Protein AF-A0A645JJP1-F1 (afdb_monomer)

Nearest PDB structures (foldseek):
  7rc2-assembly1_A  TM=7.788E-01  e=1.465E+00  Microvirgula aerodenitrificans DSM 15089
  6on4-assembly1_B  TM=3.581E-01  e=1.054E+00  Escherichia coli K-12
  5y6i-assembly1_A  TM=6.280E-01  e=6.663E+00  Pseudomonas aeruginosa
  3f8m-assembly1_B  TM=5.625E-01  e=4.488E+00  Mycolicibacterium smegmatis MC2 155

Secondary structure (DSSP, 8-state):
-HHHHHHHHHHHHHH--BGGGS-HHHHHHHHHHHHTTSEEE-TTT-BEEE-S-EEEHHHIIIIIHHHHHHHHHHHHHHHHHHHHHHHHHTTTSHHHHTT--HHHHHHHHHHHHHHHHHHHHHHTTSSPPPP--TTS------EEE---

Radius of gyration: 20.94 Å; Cα contacts (8 Å, |Δi|>4): 122; chains: 1; bounding box: 44×36×58 Å

Organism: NCBI:txid1076179

Solvent-accessible surface area (backbone atoms only — not comparable to full-atom values): 8658 Å² total; per-residue (Å²): 104,73,67,56,48,32,51,51,53,50,40,26,72,76,65,64,45,36,61,84,75,46,54,76,74,54,42,55,48,48,53,52,35,38,75,73,58,44,31,47,69,42,88,88,78,36,38,50,42,76,68,42,59,77,41,43,51,67,47,52,73,40,64,52,40,52,54,47,51,56,54,49,63,72,45,42,66,62,55,49,52,50,61,74,42,33,71,76,76,42,52,84,38,67,54,55,69,69,66,52,57,65,69,60,54,48,51,55,48,48,53,50,52,53,52,53,48,52,55,49,35,32,74,74,66,78,40,81,79,48,64,89,53,91,95,57,85,75,59,78,68,68,46,76,28,80,83,129

Mean predicted aligned error: 6.4 Å

Structure (mmCIF, N/CA/C/O backbone):
data_AF-A0A645JJP1-F1
#
_entry.id   AF-A0A645JJP1-F1
#
loop_
_atom_site.group_PDB
_atom_site.id
_atom_site.type_symbol
_atom_site.label_atom_id
_atom_site.label_alt_id
_atom_site.label_comp_id
_atom_site.label_asym_id
_atom_site.label_entity_id
_atom_site.label_seq_id
_atom_site.pdbx_PDB_ins_code
_atom_site.Cartn_x
_atom_site.Cartn_y
_atom_site.Cartn_z
_atom_site.occupancy
_atom_site.B_iso_or_equiv
_atom_site.auth_seq_id
_atom_site.auth_comp_id
_atom_site.auth_asym_id
_atom_site.auth_atom_id
_atom_site.pdbx_PDB_model_num
ATOM 1 N N . MET A 1 1 ? 18.896 0.692 -1.649 1.00 77.62 1 MET A N 1
ATOM 2 C CA . MET A 1 1 ? 17.998 -0.390 -2.108 1.00 77.62 1 MET A CA 1
ATOM 3 C C . MET A 1 1 ? 16.619 0.146 -2.477 1.00 77.62 1 MET A C 1
ATOM 5 O O . MET A 1 1 ? 16.366 0.223 -3.664 1.00 77.62 1 MET A O 1
ATOM 9 N N . ALA A 1 2 ? 15.761 0.587 -1.541 1.00 82.62 2 ALA A N 1
ATOM 10 C CA . ALA A 1 2 ? 14.421 1.105 -1.891 1.00 82.62 2 ALA A CA 1
ATOM 11 C C . ALA A 1 2 ? 14.457 2.306 -2.864 1.00 82.62 2 ALA A C 1
ATOM 13 O O . ALA A 1 2 ? 13.769 2.300 -3.879 1.00 82.62 2 ALA A O 1
ATOM 14 N N . TYR A 1 3 ? 15.337 3.280 -2.607 1.00 87.81 3 TYR A N 1
ATOM 15 C CA . TYR A 1 3 ? 15.574 4.413 -3.512 1.00 87.81 3 TYR A CA 1
ATOM 16 C C . TYR A 1 3 ? 16.026 3.969 -4.916 1.00 87.81 3 TYR A C 1
ATOM 18 O O . TYR A 1 3 ? 15.533 4.471 -5.922 1.00 87.81 3 TYR A O 1
ATOM 26 N N . ASP A 1 4 ? 16.929 2.988 -4.994 1.00 91.38 4 ASP A N 1
ATOM 27 C CA . ASP A 1 4 ? 17.458 2.487 -6.267 1.00 91.38 4 ASP A CA 1
ATOM 28 C C . ASP A 1 4 ? 16.385 1.735 -7.071 1.00 91.38 4 ASP A C 1
ATOM 30 O O . ASP A 1 4 ? 16.313 1.891 -8.289 1.00 91.38 4 ASP A O 1
ATOM 34 N N . CYS A 1 5 ? 15.505 0.987 -6.392 1.00 92.31 5 CYS A N 1
ATOM 35 C CA . CYS A 1 5 ? 14.323 0.376 -7.000 1.00 92.31 5 CYS A CA 1
ATOM 36 C C . CYS A 1 5 ? 13.376 1.433 -7.582 1.00 92.31 5 CYS A C 1
ATOM 38 O O . CYS A 1 5 ? 12.959 1.316 -8.734 1.00 92.31 5 CYS A O 1
ATOM 40 N N . GLY A 1 6 ? 13.075 2.487 -6.814 1.00 90.88 6 GLY A N 1
ATOM 41 C CA . GLY A 1 6 ? 12.242 3.595 -7.284 1.00 90.88 6 GLY A CA 1
ATOM 42 C C . GLY A 1 6 ? 12.848 4.285 -8.507 1.00 90.88 6 GLY A C 1
ATOM 43 O O . GLY A 1 6 ? 12.172 4.484 -9.512 1.00 90.88 6 GLY A O 1
ATOM 44 N N . LYS A 1 7 ? 14.160 4.544 -8.485 1.00 91.19 7 LYS A N 1
ATOM 45 C CA . LYS A 1 7 ? 14.887 5.123 -9.621 1.00 91.19 7 LYS A CA 1
ATOM 46 C C . LYS A 1 7 ? 14.839 4.235 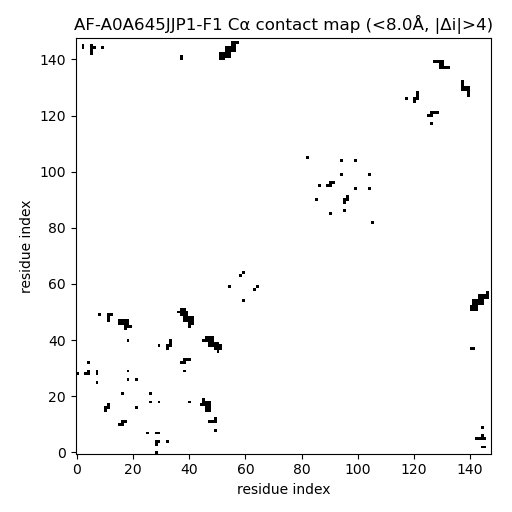-10.869 1.00 91.19 7 LYS A C 1
ATOM 48 O O . LYS A 1 7 ? 14.677 4.761 -11.971 1.00 91.19 7 LYS A O 1
ATOM 53 N N . LEU A 1 8 ? 14.978 2.916 -10.717 1.00 93.31 8 LEU A N 1
ATOM 54 C CA . LEU A 1 8 ? 14.861 1.965 -11.827 1.00 93.31 8 LEU A CA 1
ATOM 55 C C . LEU A 1 8 ? 13.454 2.010 -12.444 1.00 93.31 8 LEU A C 1
ATOM 57 O O . LEU A 1 8 ? 13.329 2.102 -13.666 1.00 93.31 8 LEU A O 1
ATOM 61 N N . ILE A 1 9 ? 12.409 2.006 -11.612 1.00 93.00 9 ILE A N 1
ATOM 62 C CA . ILE A 1 9 ? 11.009 2.106 -12.052 1.00 93.00 9 ILE A CA 1
ATOM 63 C C . ILE A 1 9 ? 10.767 3.427 -12.793 1.00 93.00 9 ILE A C 1
ATOM 65 O O . ILE A 1 9 ? 10.286 3.408 -13.926 1.00 93.00 9 ILE A O 1
ATOM 69 N N . CYS A 1 10 ? 11.200 4.559 -12.232 1.00 91.19 10 CYS A N 1
ATOM 70 C CA . CYS A 1 10 ? 11.079 5.863 -12.887 1.00 91.19 10 CYS A CA 1
ATOM 71 C C . CYS A 1 10 ? 11.817 5.909 -14.231 1.00 91.19 10 CYS A C 1
ATOM 73 O O . CYS A 1 10 ? 11.287 6.424 -15.212 1.00 91.19 10 CYS A O 1
ATOM 75 N N . ASN A 1 11 ? 13.034 5.361 -14.315 1.00 90.38 11 ASN A N 1
ATOM 76 C CA . ASN A 1 11 ? 13.762 5.296 -15.583 1.00 90.38 11 ASN A CA 1
ATOM 77 C C . ASN A 1 11 ? 13.065 4.374 -16.600 1.00 90.38 11 ASN A C 1
ATOM 79 O O . ASN A 1 11 ? 13.073 4.685 -17.789 1.00 90.38 11 ASN A O 1
ATOM 83 N N . SER A 1 12 ? 12.449 3.279 -16.151 1.00 90.38 12 SER A N 1
ATOM 84 C CA . SER A 1 12 ? 11.682 2.364 -17.011 1.00 90.38 12 SER A CA 1
ATOM 85 C C . SER A 1 12 ? 10.481 3.067 -17.637 1.00 90.38 12 SER A C 1
ATOM 87 O O . SER A 1 12 ? 10.292 2.970 -18.844 1.00 90.38 12 SER A O 1
ATOM 89 N N . ILE A 1 13 ? 9.752 3.866 -16.854 1.00 89.19 13 ILE A N 1
ATOM 90 C CA . ILE A 1 13 ? 8.598 4.644 -17.329 1.00 89.19 13 ILE A CA 1
ATOM 91 C C . ILE A 1 13 ? 9.036 5.812 -18.226 1.00 89.19 13 ILE A C 1
ATOM 93 O O . ILE A 1 13 ? 8.519 5.987 -19.325 1.00 89.19 13 ILE A O 1
ATOM 97 N N . ASN A 1 14 ? 10.003 6.618 -17.775 1.00 89.19 14 ASN A N 1
ATOM 98 C CA . ASN A 1 14 ? 10.318 7.900 -18.416 1.00 89.19 14 ASN A CA 1
ATOM 99 C C . ASN A 1 14 ? 11.293 7.781 -19.593 1.00 89.19 14 ASN A C 1
ATOM 101 O O . ASN A 1 14 ? 11.301 8.635 -20.478 1.00 89.19 14 ASN A O 1
ATOM 105 N N . LYS A 1 15 ? 12.161 6.764 -19.592 1.00 88.69 15 LYS A N 1
ATOM 106 C CA . LYS A 1 15 ? 13.225 6.596 -20.597 1.00 88.69 15 LYS A CA 1
ATOM 107 C C . LYS A 1 15 ? 13.070 5.329 -21.433 1.00 88.69 15 LYS A C 1
ATOM 109 O O . LYS A 1 15 ? 13.857 5.151 -22.356 1.00 88.69 15 LYS A O 1
ATOM 114 N N . ASN A 1 16 ? 12.080 4.478 -21.140 1.00 86.19 16 ASN A N 1
ATOM 115 C CA . ASN A 1 16 ? 11.856 3.197 -21.820 1.00 86.19 16 ASN A CA 1
ATOM 116 C C . ASN A 1 16 ? 13.125 2.326 -21.883 1.00 86.19 16 ASN A C 1
ATOM 118 O O . ASN A 1 16 ? 13.444 1.758 -22.928 1.00 86.19 16 ASN A O 1
ATOM 122 N N . ILE A 1 17 ? 13.875 2.262 -20.775 1.00 91.44 17 ILE A N 1
ATOM 123 C CA . ILE A 1 17 ? 15.102 1.457 -20.707 1.00 91.44 17 ILE A CA 1
ATOM 124 C C . ILE A 1 17 ? 14.791 -0.030 -20.894 1.00 91.44 17 ILE A C 1
ATOM 126 O O . ILE A 1 17 ? 13.763 -0.535 -20.432 1.00 91.44 17 ILE A O 1
ATOM 130 N N . LYS A 1 18 ? 15.705 -0.747 -21.546 1.00 92.31 18 LYS A N 1
ATOM 131 C CA . LYS A 1 18 ? 15.601 -2.200 -21.716 1.00 92.31 18 LYS A CA 1
ATOM 132 C C . LYS A 1 18 ? 16.416 -2.932 -20.666 1.00 92.31 18 LYS A C 1
ATOM 134 O O . LYS A 1 18 ? 17.501 -2.493 -20.290 1.00 92.31 18 LYS A O 1
ATOM 139 N N . TYR A 1 19 ? 15.969 -4.118 -20.266 1.00 93.25 19 TYR A N 1
ATOM 140 C CA . TYR A 1 19 ? 16.704 -4.943 -19.303 1.00 93.25 19 TYR A CA 1
ATOM 141 C C . TYR A 1 19 ? 18.126 -5.285 -19.793 1.00 93.25 19 TYR A C 1
ATOM 143 O O . TYR A 1 19 ? 19.074 -5.344 -19.010 1.00 93.25 19 TYR A O 1
ATOM 151 N N . SER A 1 20 ? 18.319 -5.438 -21.108 1.00 91.56 20 SER A N 1
ATOM 152 C CA . SER A 1 20 ? 19.640 -5.674 -21.707 1.00 91.56 20 SER A CA 1
ATOM 153 C C . SER A 1 20 ? 20.621 -4.510 -21.524 1.00 91.56 20 SER A C 1
ATOM 155 O O . SER A 1 20 ? 21.831 -4.734 -21.539 1.00 91.56 20 SER A O 1
ATOM 157 N N . GLU A 1 21 ? 20.118 -3.287 -21.351 1.00 92.25 21 GLU A N 1
ATOM 158 C CA . GLU A 1 21 ? 20.909 -2.055 -21.208 1.00 92.25 21 GLU A CA 1
ATOM 159 C C . GLU A 1 21 ? 21.336 -1.800 -19.755 1.00 92.25 21 GLU A C 1
ATOM 161 O O . GLU A 1 21 ? 22.220 -0.982 -19.509 1.00 92.25 21 GLU A O 1
ATOM 166 N N . LEU A 1 22 ? 20.745 -2.526 -18.801 1.00 94.00 22 LEU A N 1
ATOM 167 C CA . LEU A 1 22 ? 21.029 -2.390 -17.377 1.00 94.00 22 LEU A CA 1
ATOM 168 C C . LEU A 1 22 ? 22.436 -2.874 -17.016 1.00 94.00 22 LEU A C 1
ATOM 170 O O . LEU A 1 22 ? 22.891 -3.934 -17.473 1.00 94.00 22 LEU A O 1
ATOM 174 N N . LEU A 1 23 ? 23.079 -2.146 -16.102 1.00 94.50 23 LEU A N 1
ATOM 175 C CA . LEU A 1 23 ? 24.300 -2.585 -15.429 1.00 94.50 23 LEU A CA 1
ATOM 176 C C . LEU A 1 23 ? 24.023 -3.818 -14.547 1.00 94.50 23 LEU A C 1
ATOM 178 O O . LEU A 1 23 ? 22.893 -4.012 -14.100 1.00 94.50 23 LEU A O 1
ATOM 182 N N . PRO A 1 24 ? 25.038 -4.636 -14.199 1.00 93.75 24 PRO A N 1
ATOM 183 C CA . PRO A 1 24 ? 24.829 -5.841 -13.386 1.00 93.75 24 PRO A CA 1
ATOM 184 C C . PRO A 1 24 ? 24.098 -5.593 -12.057 1.00 93.75 24 PRO A C 1
ATOM 186 O O . PRO A 1 24 ? 23.270 -6.396 -11.644 1.00 93.75 24 PRO A O 1
ATOM 189 N N . GLN A 1 25 ? 24.365 -4.461 -11.399 1.00 91.50 25 GLN A N 1
ATOM 190 C CA . GLN A 1 25 ? 23.680 -4.085 -10.157 1.00 91.50 25 GLN A CA 1
ATOM 191 C C . GLN A 1 25 ? 22.207 -3.724 -10.390 1.00 91.50 25 GLN A C 1
ATOM 193 O O . GLN A 1 25 ? 21.355 -4.090 -9.588 1.00 91.50 25 GLN A O 1
ATOM 198 N N . GLU A 1 26 ? 21.900 -3.044 -11.495 1.00 94.38 26 GLU A N 1
ATOM 199 C CA . GLU A 1 26 ? 20.530 -2.690 -11.875 1.00 94.38 26 GLU A CA 1
ATOM 200 C C . GLU A 1 26 ? 19.732 -3.922 -12.310 1.00 94.38 26 GLU A C 1
ATOM 202 O O . GLU A 1 26 ? 18.545 -4.004 -12.013 1.00 94.38 26 GLU A O 1
ATOM 207 N N . ARG A 1 27 ? 20.380 -4.913 -12.938 1.00 95.25 27 ARG A N 1
ATOM 208 C CA . ARG A 1 27 ? 19.751 -6.207 -13.247 1.00 95.25 27 ARG A CA 1
ATOM 209 C C . ARG A 1 27 ? 19.351 -6.956 -11.987 1.00 95.25 27 ARG A C 1
ATOM 211 O O . ARG A 1 27 ? 18.215 -7.389 -11.909 1.00 95.25 27 ARG A O 1
ATOM 218 N N . ASN A 1 28 ? 20.214 -7.003 -10.971 1.00 95.38 28 ASN A N 1
ATOM 219 C CA . ASN A 1 28 ? 19.852 -7.606 -9.684 1.00 95.38 28 ASN A CA 1
ATOM 220 C C . ASN A 1 28 ? 18.638 -6.908 -9.044 1.00 95.38 28 ASN A C 1
ATOM 222 O O . ASN A 1 28 ? 17.791 -7.568 -8.451 1.00 95.38 28 ASN A O 1
ATOM 226 N N . LEU A 1 29 ? 18.541 -5.576 -9.162 1.00 95.50 29 LEU A N 1
ATOM 227 C CA . LEU A 1 29 ? 17.369 -4.828 -8.692 1.00 95.50 29 LEU A CA 1
ATOM 228 C C . LEU A 1 29 ? 16.121 -5.135 -9.527 1.00 95.50 29 LEU A C 1
ATOM 230 O O . LEU A 1 29 ? 15.041 -5.276 -8.964 1.00 95.50 29 LEU A O 1
ATOM 234 N N . ALA A 1 30 ? 16.260 -5.246 -10.849 1.00 95.69 30 ALA A N 1
ATOM 235 C CA . ALA A 1 30 ? 15.167 -5.610 -11.742 1.00 95.69 30 ALA A CA 1
ATOM 236 C C . ALA A 1 30 ? 14.665 -7.037 -11.468 1.00 95.69 30 ALA A C 1
ATOM 238 O O . ALA A 1 30 ? 13.463 -7.248 -11.357 1.00 95.69 30 ALA A O 1
ATOM 239 N N . ASP A 1 31 ? 15.568 -7.999 -11.287 1.00 96.00 31 ASP A N 1
ATOM 240 C CA . ASP A 1 31 ? 15.225 -9.383 -10.951 1.00 96.00 31 ASP A CA 1
ATOM 241 C C . ASP A 1 31 ? 14.494 -9.441 -9.606 1.00 96.00 31 ASP A C 1
ATOM 243 O O . ASP A 1 31 ? 13.434 -10.050 -9.507 1.00 96.00 31 ASP A O 1
ATOM 247 N N . PHE A 1 32 ? 14.984 -8.706 -8.604 1.00 95.50 32 PHE A N 1
ATOM 248 C CA . PHE A 1 32 ? 14.304 -8.569 -7.318 1.00 95.50 32 PHE A CA 1
ATOM 249 C C . PHE A 1 32 ? 12.903 -7.946 -7.450 1.00 95.50 32 PHE A C 1
ATOM 251 O O . PHE A 1 32 ? 11.939 -8.446 -6.877 1.00 95.50 32 PHE A O 1
ATOM 258 N N . LEU A 1 33 ? 12.747 -6.873 -8.231 1.00 95.12 33 LEU A N 1
ATOM 259 C CA . LEU A 1 33 ? 11.437 -6.257 -8.478 1.00 95.12 33 LEU A CA 1
ATOM 260 C C . LEU A 1 33 ? 10.491 -7.177 -9.259 1.00 95.12 33 LEU A C 1
ATOM 262 O O . LEU A 1 33 ? 9.279 -7.121 -9.046 1.00 95.12 33 LEU A O 1
ATOM 266 N N . LYS A 1 34 ? 11.028 -8.023 -10.141 1.00 95.19 34 LYS A N 1
ATOM 267 C CA . LYS A 1 34 ? 10.268 -9.049 -10.857 1.00 95.19 34 LYS A CA 1
ATOM 268 C C . LYS A 1 34 ? 9.806 -10.160 -9.916 1.00 95.19 34 LYS A C 1
ATOM 270 O O . LYS A 1 34 ? 8.654 -10.566 -9.999 1.00 95.19 34 LYS A O 1
ATOM 275 N N . GLU A 1 35 ? 10.657 -10.611 -8.993 1.00 93.00 35 GLU A N 1
ATOM 276 C CA . GLU A 1 35 ? 10.285 -11.579 -7.947 1.00 93.00 35 GLU A CA 1
ATOM 277 C C . GLU A 1 35 ? 9.165 -11.056 -7.039 1.00 93.00 35 GLU A C 1
ATOM 279 O O . GLU A 1 35 ? 8.305 -11.823 -6.612 1.00 93.00 35 GLU A O 1
ATOM 284 N N . LEU A 1 36 ? 9.148 -9.747 -6.772 1.00 90.31 36 LEU A N 1
ATOM 285 C CA . LEU A 1 36 ? 8.065 -9.086 -6.042 1.00 90.31 36 LEU A CA 1
ATOM 286 C C . LEU A 1 36 ? 6.815 -8.821 -6.899 1.00 90.31 36 LEU A C 1
ATOM 288 O O . LEU A 1 36 ? 5.819 -8.331 -6.368 1.00 90.31 36 LEU A O 1
ATOM 292 N N . GLU A 1 37 ? 6.867 -9.117 -8.202 1.00 90.88 37 GLU A N 1
ATOM 293 C CA . GLU A 1 37 ? 5.804 -8.878 -9.189 1.00 90.88 37 GLU A CA 1
ATOM 294 C C . GLU A 1 37 ? 5.467 -7.380 -9.383 1.00 90.88 37 GLU A C 1
ATOM 296 O O . GLU A 1 37 ? 4.352 -7.013 -9.755 1.00 90.88 37 GLU A O 1
ATOM 301 N N . TYR A 1 38 ? 6.437 -6.488 -9.142 1.00 93.50 38 TYR A N 1
ATOM 302 C CA . TYR A 1 38 ? 6.302 -5.037 -9.365 1.00 93.50 38 TYR A CA 1
ATOM 303 C C . TYR A 1 38 ? 6.550 -4.665 -10.825 1.00 93.50 38 TYR A C 1
ATOM 305 O O . TYR A 1 38 ? 5.986 -3.694 -11.338 1.00 93.50 38 TYR A O 1
ATOM 313 N N . ILE A 1 39 ? 7.404 -5.439 -11.492 1.00 95.38 39 ILE A N 1
ATOM 314 C CA . ILE A 1 39 ? 7.703 -5.306 -12.911 1.00 95.38 39 ILE A CA 1
ATOM 315 C C . ILE A 1 39 ? 7.629 -6.669 -13.594 1.00 95.38 39 ILE A C 1
ATOM 317 O O . ILE A 1 39 ? 7.750 -7.709 -12.951 1.00 95.38 39 ILE A O 1
ATOM 321 N N . ASP A 1 40 ? 7.502 -6.647 -14.911 1.00 95.31 40 ASP A N 1
ATOM 322 C CA . ASP A 1 40 ? 7.736 -7.794 -15.775 1.00 95.31 40 ASP A CA 1
ATOM 323 C C . ASP A 1 40 ? 8.717 -7.412 -16.892 1.00 95.31 40 ASP A C 1
ATOM 325 O O . ASP A 1 40 ? 8.919 -6.231 -17.185 1.00 95.31 40 ASP A O 1
ATOM 329 N N . ILE A 1 41 ? 9.353 -8.406 -17.507 1.00 94.88 41 ILE A N 1
ATOM 330 C CA . ILE A 1 41 ? 10.279 -8.204 -18.624 1.00 94.88 41 ILE A CA 1
ATOM 331 C C . ILE A 1 41 ? 9.658 -8.849 -19.853 1.00 94.88 41 ILE A C 1
ATOM 333 O O . ILE A 1 41 ? 9.496 -10.067 -19.900 1.00 94.88 41 ILE A O 1
ATOM 337 N N . ASN A 1 42 ? 9.344 -8.037 -20.858 1.00 92.44 42 ASN A N 1
ATOM 338 C CA . ASN A 1 42 ? 8.776 -8.530 -22.102 1.00 92.44 42 ASN A CA 1
ATOM 339 C C . ASN A 1 42 ? 9.800 -9.402 -22.842 1.00 92.44 42 ASN A C 1
ATOM 341 O O . ASN A 1 42 ? 10.881 -8.943 -23.209 1.00 92.44 42 ASN A O 1
ATOM 345 N N . GLU A 1 43 ? 9.448 -10.660 -23.099 1.00 88.75 43 GLU A N 1
ATOM 346 C CA . GLU A 1 43 ? 10.338 -11.627 -23.748 1.00 88.75 43 GLU A CA 1
ATOM 347 C C . GLU A 1 43 ? 10.706 -11.245 -25.192 1.00 88.75 43 GLU A C 1
ATOM 349 O O . GLU A 1 43 ? 11.759 -11.644 -25.686 1.00 88.75 43 GLU A O 1
ATOM 354 N N . SER A 1 44 ? 9.859 -10.467 -25.876 1.00 89.00 44 SER A N 1
ATOM 355 C CA . SER A 1 44 ? 10.035 -10.152 -27.301 1.00 89.00 44 SER A CA 1
ATOM 356 C C . SER A 1 44 ? 11.038 -9.027 -27.554 1.00 89.00 44 SER A C 1
ATOM 358 O O . SER A 1 44 ? 11.807 -9.089 -28.512 1.00 89.00 44 SER A O 1
ATOM 360 N N . ASP A 1 45 ? 11.021 -7.978 -26.731 1.00 90.94 45 ASP A N 1
ATOM 361 C CA . ASP A 1 45 ? 11.816 -6.761 -26.951 1.00 90.94 45 ASP A CA 1
ATOM 362 C C . ASP A 1 45 ? 12.668 -6.334 -25.749 1.00 90.94 45 ASP A C 1
ATOM 364 O O . ASP A 1 45 ? 13.391 -5.330 -25.833 1.00 90.94 45 ASP A O 1
ATOM 368 N N . VAL A 1 46 ? 12.616 -7.128 -24.675 1.00 92.19 46 VAL A N 1
ATOM 369 C CA . VAL A 1 46 ? 13.341 -6.955 -23.416 1.00 92.19 46 VAL A CA 1
ATOM 370 C C . VAL A 1 46 ? 13.011 -5.640 -22.691 1.00 92.19 46 VAL A C 1
ATOM 372 O O . VAL A 1 46 ? 13.811 -5.1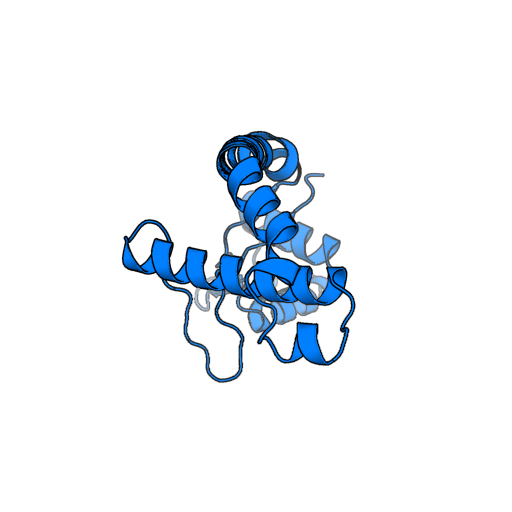42 -21.892 1.00 92.19 46 VAL A O 1
ATOM 375 N N . SER A 1 47 ? 11.843 -5.059 -22.980 1.00 93.12 47 SER A N 1
ATOM 376 C CA . SER A 1 47 ? 11.316 -3.888 -22.276 1.00 93.12 47 SER A CA 1
ATOM 377 C C . SER A 1 47 ? 10.882 -4.239 -20.853 1.00 93.12 47 SER A C 1
ATOM 379 O O . SER A 1 47 ? 10.457 -5.361 -20.570 1.00 93.12 47 SER A O 1
ATOM 381 N N . ILE A 1 48 ? 11.007 -3.266 -19.951 1.00 95.12 48 ILE A N 1
ATOM 382 C CA . ILE A 1 48 ? 10.578 -3.393 -18.559 1.00 95.12 48 ILE A CA 1
ATOM 383 C C . ILE A 1 48 ? 9.167 -2.815 -18.437 1.00 95.12 48 ILE A C 1
ATOM 385 O O . ILE A 1 48 ? 8.961 -1.618 -18.631 1.00 95.12 48 ILE A O 1
ATOM 389 N N . LEU A 1 49 ? 8.199 -3.664 -18.106 1.00 94.44 49 LEU A N 1
ATOM 390 C CA . LEU A 1 49 ? 6.807 -3.288 -17.890 1.00 94.44 49 LEU A CA 1
ATOM 391 C C . LEU A 1 49 ? 6.559 -3.101 -16.393 1.00 94.44 49 LEU A C 1
ATOM 393 O O . LEU A 1 49 ? 6.727 -4.037 -15.619 1.00 94.44 49 LEU A O 1
ATOM 397 N N . VAL A 1 50 ? 6.104 -1.922 -15.980 1.00 94.25 50 VAL A N 1
ATOM 398 C CA . VAL A 1 50 ? 5.679 -1.693 -14.592 1.00 94.25 50 VAL A CA 1
ATOM 399 C C . VAL A 1 50 ? 4.259 -2.231 -14.400 1.00 94.25 50 VAL A C 1
ATOM 401 O O . VAL A 1 50 ? 3.351 -1.881 -15.151 1.00 94.25 50 VAL A O 1
ATOM 404 N N . LYS A 1 51 ? 4.078 -3.116 -13.414 1.00 93.25 51 LYS A N 1
ATOM 405 C CA . LYS A 1 51 ? 2.830 -3.859 -13.159 1.00 93.25 51 LYS A CA 1
ATOM 406 C C . LYS A 1 51 ? 1.969 -3.257 -12.052 1.00 93.25 51 LYS A C 1
ATOM 408 O O . LYS A 1 51 ? 0.824 -3.669 -11.895 1.00 93.25 51 LYS A O 1
ATOM 413 N N . VAL A 1 52 ? 2.513 -2.309 -11.296 1.00 92.19 52 VAL A N 1
ATOM 414 C CA . VAL A 1 52 ? 1.860 -1.704 -10.133 1.00 92.19 52 VAL A CA 1
ATOM 415 C C . VAL A 1 52 ? 1.732 -0.190 -10.303 1.00 92.19 52 VAL A C 1
ATOM 417 O O . VAL A 1 52 ? 2.573 0.419 -10.969 1.00 92.19 52 VAL A O 1
ATOM 420 N N . PRO A 1 53 ? 0.721 0.448 -9.691 1.00 92.12 53 PRO A N 1
ATOM 421 C CA . PRO A 1 53 ? 0.653 1.899 -9.599 1.00 92.12 53 PRO A CA 1
ATOM 422 C C . PRO A 1 53 ? 1.919 2.496 -8.973 1.00 92.12 53 PRO A C 1
ATOM 424 O O . PRO A 1 53 ? 2.447 1.978 -7.982 1.00 92.12 53 PRO A O 1
ATOM 427 N N . VAL A 1 54 ? 2.373 3.606 -9.553 1.00 92.94 54 VAL A N 1
ATOM 428 C CA . VAL A 1 54 ? 3.520 4.385 -9.083 1.00 92.94 54 VA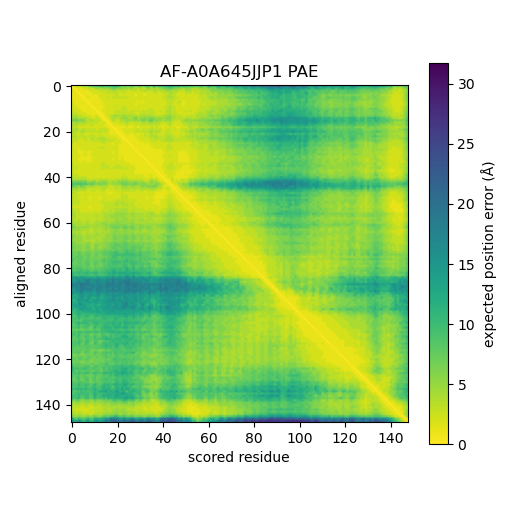L A CA 1
ATOM 429 C C . VAL A 1 54 ? 3.015 5.741 -8.628 1.00 92.94 54 VAL A C 1
ATOM 431 O O . VAL A 1 54 ? 2.386 6.444 -9.413 1.00 92.94 54 VAL A O 1
ATOM 434 N N . PHE A 1 55 ? 3.297 6.083 -7.375 1.00 92.38 55 PHE A N 1
ATOM 435 C CA . PHE A 1 55 ? 2.945 7.366 -6.778 1.00 92.38 55 PHE A CA 1
ATOM 436 C C . PHE A 1 55 ? 4.212 8.154 -6.484 1.00 92.38 55 PHE A C 1
ATOM 438 O O . PHE A 1 55 ? 5.137 7.633 -5.859 1.00 92.38 55 PHE A O 1
ATOM 445 N N . TYR A 1 56 ? 4.261 9.407 -6.902 1.00 91.12 56 TYR A N 1
ATOM 446 C CA . TYR A 1 56 ?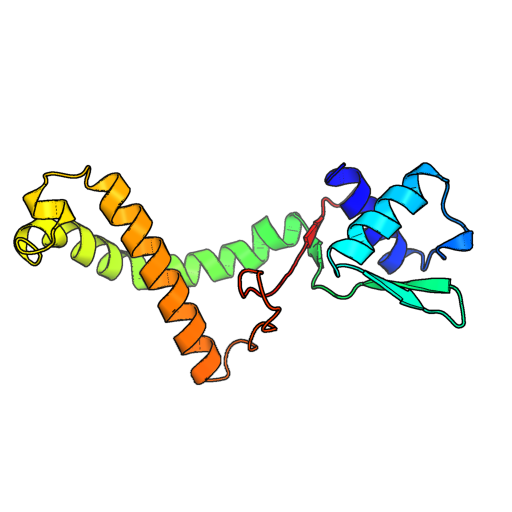 5.352 10.295 -6.529 1.00 91.12 56 TYR A CA 1
ATOM 447 C C . TYR A 1 56 ? 5.134 10.851 -5.120 1.00 91.12 56 TYR A C 1
ATOM 449 O O . TYR A 1 56 ? 3.998 11.071 -4.698 1.00 91.12 56 TYR A O 1
ATOM 457 N N . ASP A 1 57 ? 6.220 11.129 -4.395 1.00 91.19 57 ASP A N 1
ATOM 458 C CA . ASP A 1 57 ? 6.143 11.703 -3.040 1.00 91.19 57 ASP A CA 1
ATOM 459 C C . ASP A 1 57 ? 5.277 12.979 -2.998 1.00 91.19 57 ASP A C 1
ATOM 461 O O . ASP A 1 57 ? 4.476 13.160 -2.083 1.00 91.19 57 ASP A O 1
ATOM 465 N N . PHE A 1 58 ? 5.347 13.832 -4.029 1.00 91.44 58 PHE A N 1
ATOM 466 C CA . PHE A 1 58 ? 4.508 15.031 -4.087 1.00 91.44 58 PHE A CA 1
ATOM 467 C C . PHE A 1 58 ? 3.011 14.699 -4.197 1.00 91.44 58 PHE A C 1
ATOM 469 O O . PHE A 1 58 ? 2.192 15.437 -3.656 1.00 91.44 58 PHE A O 1
ATOM 476 N N . GLU A 1 59 ? 2.626 13.611 -4.874 1.00 92.81 59 GLU A N 1
ATOM 477 C CA . GLU A 1 59 ? 1.226 13.173 -4.985 1.00 92.81 59 GLU A CA 1
ATOM 478 C C . GLU A 1 59 ? 0.725 12.624 -3.650 1.00 92.81 59 GLU A C 1
ATOM 480 O O . GLU A 1 59 ? -0.417 12.893 -3.261 1.00 92.81 59 GLU A O 1
ATOM 485 N N . MET A 1 60 ? 1.601 11.912 -2.929 1.00 92.00 60 MET A N 1
ATOM 486 C CA . MET A 1 60 ? 1.343 11.447 -1.565 1.00 92.00 60 MET A CA 1
ATOM 487 C C . MET A 1 60 ? 1.065 12.627 -0.628 1.00 92.00 60 MET A C 1
ATOM 489 O O . MET A 1 60 ? 0.071 12.612 0.096 1.00 92.00 60 MET A O 1
ATOM 493 N N . ASP A 1 61 ? 1.899 13.668 -0.690 1.00 92.69 61 ASP A N 1
ATOM 494 C CA . ASP A 1 61 ? 1.822 14.841 0.188 1.00 92.69 61 ASP A CA 1
ATOM 495 C C . ASP A 1 61 ? 0.730 15.853 -0.196 1.00 92.69 61 ASP A C 1
ATOM 497 O O . ASP A 1 61 ? 0.397 16.732 0.606 1.00 92.69 61 ASP A O 1
ATOM 501 N N . THR A 1 62 ? 0.162 15.742 -1.401 1.00 94.12 62 THR A N 1
ATOM 502 C CA . THR A 1 62 ? -0.877 16.650 -1.908 1.00 94.12 62 THR A CA 1
ATOM 503 C C . THR A 1 62 ? -2.221 15.945 -2.038 1.00 94.12 62 THR A C 1
ATOM 505 O O . THR A 1 62 ? -2.975 15.885 -1.071 1.00 94.12 62 THR A O 1
ATOM 508 N N . ILE A 1 63 ? -2.527 15.399 -3.214 1.00 92.81 63 ILE A N 1
ATOM 509 C CA . ILE A 1 63 ? -3.852 14.890 -3.578 1.00 92.81 63 ILE A CA 1
ATOM 510 C C . ILE A 1 63 ? -4.245 13.710 -2.687 1.00 92.81 63 ILE A C 1
ATOM 512 O O . ILE A 1 63 ? -5.369 13.654 -2.191 1.00 92.81 63 ILE A O 1
ATOM 516 N N . ILE A 1 64 ? -3.326 12.772 -2.448 1.00 91.69 64 ILE A N 1
ATOM 517 C CA . ILE A 1 64 ? -3.620 11.582 -1.639 1.00 91.69 64 ILE A CA 1
ATOM 518 C C . ILE A 1 64 ? -3.864 11.979 -0.186 1.00 91.69 64 ILE A C 1
ATOM 520 O O . ILE A 1 64 ? -4.817 11.494 0.432 1.00 91.69 64 ILE A O 1
ATOM 524 N N . LYS A 1 65 ? -3.050 12.890 0.352 1.00 93.94 65 LYS A N 1
ATOM 525 C CA . LYS A 1 65 ? -3.261 13.443 1.687 1.00 93.94 65 LYS A CA 1
ATOM 526 C C . LYS A 1 65 ? -4.583 14.198 1.788 1.00 93.94 65 LYS A C 1
ATOM 528 O O . LYS A 1 65 ? -5.318 13.968 2.736 1.00 93.94 65 LYS A O 1
ATOM 533 N N . GLU A 1 66 ? -4.921 15.036 0.813 1.00 95.50 66 GLU A N 1
ATOM 534 C CA . GLU A 1 66 ? -6.176 15.795 0.801 1.00 95.50 66 GLU A CA 1
ATOM 535 C C . GLU A 1 66 ? -7.399 14.866 0.830 1.00 95.50 66 GLU A C 1
ATOM 537 O O . GLU A 1 66 ? -8.294 15.038 1.659 1.00 95.50 66 GLU A O 1
ATOM 542 N N . ILE A 1 67 ? -7.407 13.826 -0.011 1.00 90.88 67 ILE A N 1
ATOM 543 C CA . ILE A 1 67 ? -8.467 12.807 -0.013 1.00 90.88 67 ILE A CA 1
ATOM 544 C C . ILE A 1 67 ? -8.512 12.077 1.335 1.00 90.88 67 ILE A C 1
ATOM 546 O O . ILE A 1 67 ? -9.591 11.877 1.899 1.00 90.88 67 ILE A O 1
ATOM 550 N N . SER A 1 68 ? -7.348 11.702 1.867 1.00 90.19 68 SER A N 1
ATOM 551 C CA . SER A 1 68 ? -7.244 11.010 3.154 1.00 90.19 68 SER A CA 1
ATOM 552 C C . SER A 1 68 ? -7.790 11.866 4.294 1.00 90.19 68 SER A C 1
ATOM 554 O O . SER A 1 68 ? -8.571 11.372 5.101 1.00 90.19 68 SER A O 1
ATOM 556 N N . ASP A 1 69 ? -7.452 13.154 4.333 1.00 93.31 69 ASP A N 1
ATOM 557 C CA . ASP A 1 69 ? -7.906 14.087 5.359 1.00 93.31 69 ASP A CA 1
ATOM 558 C C . ASP A 1 69 ? -9.428 14.285 5.296 1.00 93.31 69 ASP A C 1
ATOM 560 O O . ASP A 1 69 ? -10.080 14.312 6.339 1.00 93.31 69 ASP A O 1
ATOM 564 N N . ILE A 1 70 ? -10.030 14.362 4.102 1.00 92.00 70 ILE A N 1
ATOM 565 C CA . ILE A 1 70 ? -11.495 14.435 3.948 1.00 92.00 70 ILE A CA 1
ATOM 566 C C . ILE A 1 70 ? -12.161 13.206 4.578 1.00 92.00 70 ILE A C 1
ATOM 568 O O . ILE A 1 70 ? -13.086 13.341 5.383 1.00 92.00 70 ILE A O 1
ATOM 572 N N . ILE A 1 71 ? -11.677 12.009 4.238 1.00 86.56 71 ILE A N 1
ATOM 573 C CA . ILE A 1 71 ? -12.257 10.749 4.714 1.00 86.56 71 ILE A CA 1
ATOM 574 C C . ILE A 1 71 ? -12.039 10.598 6.221 1.00 86.56 71 ILE A C 1
ATOM 576 O O . ILE A 1 71 ? -13.001 10.382 6.958 1.00 86.56 71 ILE A O 1
ATOM 580 N N . LEU A 1 72 ? -10.803 10.747 6.700 1.00 88.56 72 LEU A N 1
ATOM 581 C CA . LEU A 1 72 ? -10.459 10.543 8.106 1.00 88.56 72 LEU A CA 1
ATOM 582 C C . LEU A 1 72 ? -11.197 11.526 9.012 1.00 88.56 72 LEU A C 1
ATOM 584 O O . LEU A 1 72 ? -11.756 11.106 10.022 1.00 88.56 72 LEU A O 1
ATOM 588 N N . ASN A 1 73 ? -11.283 12.803 8.628 1.00 92.75 73 ASN A N 1
ATOM 589 C CA . ASN A 1 73 ? -12.041 13.785 9.402 1.00 92.75 73 ASN A CA 1
ATOM 590 C C . ASN A 1 73 ? -13.539 13.460 9.437 1.00 92.75 73 ASN A C 1
ATOM 592 O O . ASN A 1 73 ? -14.185 13.716 10.452 1.00 92.75 73 ASN A O 1
ATOM 596 N N . SER A 1 74 ? -14.087 12.874 8.366 1.00 90.19 74 SER A N 1
ATOM 597 C CA . SER A 1 74 ? -15.508 12.512 8.303 1.00 90.19 74 SER A CA 1
ATOM 598 C C . SER A 1 74 ? -15.899 11.353 9.224 1.00 90.19 74 SER A C 1
ATOM 600 O O . SER A 1 74 ? -17.053 11.291 9.630 1.00 90.19 74 SER A O 1
ATOM 602 N N . ILE A 1 75 ? -14.957 10.465 9.571 1.00 87.12 75 ILE A N 1
ATOM 603 C CA . ILE A 1 75 ? -15.213 9.287 10.422 1.00 87.12 75 ILE A CA 1
ATOM 604 C C . ILE A 1 75 ? -14.602 9.402 11.824 1.00 87.12 75 ILE A C 1
ATOM 606 O O . ILE A 1 75 ? -14.820 8.536 12.674 1.00 87.12 75 ILE A O 1
ATOM 610 N N . PHE A 1 76 ? -13.782 10.428 12.071 1.00 89.31 76 PHE A N 1
ATOM 611 C CA . PHE A 1 76 ? -12.964 10.520 13.279 1.00 89.31 76 PHE A CA 1
ATOM 612 C C . PHE A 1 76 ? -13.801 10.499 14.560 1.00 89.31 76 PHE A C 1
ATOM 614 O O . PHE A 1 76 ? -13.457 9.792 15.507 1.00 89.31 76 PHE A O 1
ATOM 621 N N . SER A 1 77 ? -14.897 11.261 14.596 1.00 90.62 77 SER A N 1
ATOM 622 C CA . SER A 1 77 ? -15.744 11.372 15.788 1.00 90.62 77 SER A CA 1
ATOM 623 C C . SER A 1 77 ? -16.373 10.028 16.151 1.00 90.62 77 SER A C 1
ATOM 625 O O . SER A 1 77 ? -16.366 9.629 17.313 1.00 90.62 77 SER A O 1
ATOM 627 N N . GLU A 1 78 ? -16.866 9.301 15.156 1.00 88.94 78 GLU A N 1
ATOM 628 C CA . GLU A 1 78 ? -17.471 7.982 15.289 1.00 88.94 78 GLU A CA 1
ATOM 629 C C . GLU A 1 78 ? -16.450 6.971 15.810 1.00 88.94 78 GLU A C 1
ATOM 631 O O . GLU A 1 78 ? -16.702 6.298 16.812 1.00 88.94 78 GLU A O 1
ATOM 636 N N . VAL A 1 79 ? -15.271 6.911 15.185 1.00 85.38 79 VAL A N 1
ATOM 637 C CA . VAL A 1 79 ? -14.186 6.008 15.595 1.00 85.38 79 VAL A CA 1
ATOM 638 C C . VAL A 1 79 ? -13.732 6.320 17.022 1.00 85.38 79 VAL A C 1
ATOM 640 O O . VAL A 1 79 ? -13.604 5.414 17.847 1.00 85.38 79 VAL A O 1
ATOM 643 N N . LYS A 1 80 ? -13.548 7.603 17.350 1.00 87.06 80 LYS A N 1
ATOM 644 C CA . LYS A 1 80 ? -13.167 8.046 18.694 1.00 87.06 80 LYS A CA 1
ATOM 645 C C . LYS A 1 80 ? -14.195 7.619 19.744 1.00 87.06 80 LYS A C 1
ATOM 647 O O . LYS A 1 80 ? -13.813 7.026 20.749 1.00 87.06 80 LYS A O 1
ATOM 652 N N . ASN A 1 81 ? -15.483 7.861 19.499 1.00 87.06 81 ASN A N 1
ATOM 653 C CA . ASN A 1 81 ? -16.557 7.500 20.430 1.00 87.06 81 ASN A CA 1
ATOM 654 C C . ASN A 1 81 ? -16.639 5.981 20.662 1.00 87.06 81 ASN A C 1
ATOM 656 O O . ASN A 1 81 ? -16.917 5.529 21.777 1.00 87.06 81 ASN A O 1
ATOM 660 N N . ILE A 1 82 ? -16.375 5.176 19.626 1.00 83.94 82 ILE A N 1
ATOM 661 C CA . ILE A 1 82 ? -16.299 3.715 19.753 1.00 83.94 82 ILE A CA 1
ATOM 662 C C . ILE A 1 82 ? -15.163 3.328 20.701 1.00 83.94 82 ILE A C 1
ATOM 664 O O . ILE A 1 82 ? -15.396 2.556 21.628 1.00 83.94 82 ILE A O 1
ATOM 668 N N . PHE A 1 83 ? -13.964 3.889 20.520 1.00 82.12 83 PHE A N 1
ATOM 669 C CA . PHE A 1 83 ? -12.822 3.577 21.382 1.00 82.12 83 PHE A CA 1
ATOM 670 C C . PHE A 1 83 ? -13.001 4.068 22.822 1.00 82.12 83 PHE A C 1
ATOM 672 O O . PHE A 1 83 ? -12.692 3.325 23.751 1.00 82.12 83 PHE A O 1
ATOM 679 N N . GLU A 1 84 ? -13.546 5.269 23.030 1.00 84.31 84 GLU A N 1
ATOM 680 C CA . GLU A 1 84 ? -13.799 5.815 24.373 1.00 84.31 84 GLU A CA 1
ATOM 681 C C . GLU A 1 84 ? -14.846 5.006 25.150 1.00 84.31 84 GLU A C 1
ATOM 683 O O . GLU A 1 84 ? -14.754 4.873 26.369 1.00 84.31 84 GLU A O 1
ATOM 688 N N . SER A 1 85 ? -15.831 4.432 24.457 1.00 83.19 85 SER A N 1
ATOM 689 C CA . SER A 1 85 ? -16.878 3.616 25.083 1.00 83.19 85 SER A CA 1
ATOM 690 C C . SER A 1 85 ? -16.549 2.120 25.133 1.00 83.19 85 SER A C 1
ATOM 692 O O . SER A 1 85 ? -17.322 1.334 25.689 1.00 83.19 85 SER A O 1
ATOM 694 N N . PHE A 1 86 ? -15.402 1.712 24.584 1.00 79.88 86 PHE A N 1
ATOM 695 C CA . PHE A 1 86 ? -15.080 0.312 24.331 1.00 79.88 86 PHE A CA 1
ATOM 696 C C . PHE A 1 86 ? -14.968 -0.521 25.607 1.00 79.88 86 PHE A C 1
ATOM 698 O O . PHE A 1 86 ? -15.608 -1.563 25.709 1.00 79.88 86 PHE A O 1
ATOM 705 N N . GLU A 1 87 ? -14.218 -0.056 26.609 1.00 73.00 87 GLU A N 1
ATOM 706 C CA . GLU A 1 87 ? -14.043 -0.793 27.871 1.00 73.00 87 GLU A CA 1
ATOM 707 C C . GLU A 1 87 ? -15.375 -1.008 28.602 1.00 73.00 87 GLU A C 1
ATOM 709 O O . GLU A 1 87 ? -15.589 -2.041 29.234 1.00 73.00 87 GLU A O 1
ATOM 714 N N . THR A 1 88 ? -16.302 -0.054 28.471 1.00 79.44 88 THR A N 1
ATOM 715 C CA . THR A 1 88 ? -17.623 -0.131 29.109 1.00 79.44 88 THR A CA 1
ATOM 716 C C . THR A 1 88 ? -18.563 -1.052 28.331 1.00 79.44 88 THR A C 1
ATOM 718 O O . THR A 1 88 ? -19.260 -1.877 28.920 1.00 79.44 88 THR A O 1
ATOM 721 N N . ASN A 1 89 ? -18.570 -0.943 27.002 1.00 82.88 89 ASN A N 1
ATOM 722 C CA . ASN A 1 89 ? -19.503 -1.667 26.137 1.00 82.88 89 ASN A CA 1
ATOM 723 C C . ASN A 1 89 ? -19.030 -3.084 25.784 1.00 82.88 89 ASN A C 1
ATOM 725 O O . ASN A 1 89 ? -19.842 -3.929 25.408 1.00 82.88 89 ASN A O 1
ATOM 729 N N . ALA A 1 90 ? -17.733 -3.360 25.913 1.00 82.19 90 ALA A N 1
ATOM 730 C CA . ALA A 1 90 ? -17.104 -4.616 25.524 1.00 82.19 90 ALA A CA 1
ATOM 731 C C . ALA A 1 90 ? -16.380 -5.303 26.695 1.00 82.19 90 ALA A C 1
ATOM 733 O O . ALA A 1 90 ? -15.405 -6.025 26.495 1.00 82.19 90 ALA A O 1
ATOM 734 N N . ALA A 1 91 ? -16.901 -5.137 27.916 1.00 81.62 91 ALA A N 1
ATOM 735 C CA . ALA A 1 91 ? -16.367 -5.730 29.148 1.00 81.62 91 ALA A CA 1
ATOM 736 C C . ALA A 1 91 ? -16.159 -7.259 29.087 1.00 81.62 91 ALA A C 1
ATOM 738 O O . ALA A 1 91 ? -15.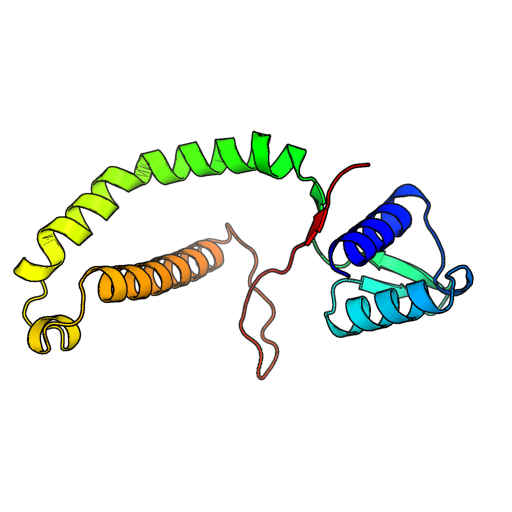349 -7.808 29.828 1.00 81.62 91 ALA A O 1
ATOM 739 N N . ASN A 1 92 ? -16.868 -7.949 28.188 1.00 87.31 92 ASN A N 1
ATOM 740 C CA . ASN A 1 92 ? -16.773 -9.399 28.006 1.00 87.31 92 ASN A CA 1
ATOM 741 C C . ASN A 1 92 ? -15.689 -9.838 27.006 1.00 87.31 92 ASN A C 1
ATOM 743 O O . ASN A 1 92 ? -15.512 -11.038 26.793 1.00 87.31 92 ASN A O 1
ATOM 747 N N . LEU A 1 93 ? -14.976 -8.911 26.361 1.00 85.25 93 LEU A N 1
ATOM 748 C CA . LEU A 1 93 ? -13.860 -9.273 25.493 1.00 85.25 93 LEU A CA 1
ATOM 749 C C . LEU A 1 93 ? -12.709 -9.833 26.315 1.00 85.25 93 LEU A C 1
ATOM 751 O O . LEU A 1 93 ? -12.309 -9.259 27.324 1.00 85.25 93 LEU A O 1
ATOM 755 N N . THR A 1 94 ? -12.110 -10.918 25.827 1.00 88.31 94 THR A N 1
ATOM 756 C CA . THR A 1 94 ? -10.966 -11.567 26.473 1.00 88.31 94 THR A CA 1
ATOM 757 C C . THR A 1 94 ? -9.846 -10.572 26.769 1.00 88.31 94 THR A C 1
ATOM 759 O O . THR A 1 94 ? -9.333 -10.576 27.882 1.00 88.31 94 THR A O 1
ATOM 762 N N . SER A 1 95 ? -9.514 -9.679 25.836 1.00 86.50 95 SER A N 1
ATOM 763 C CA . SER A 1 95 ? -8.469 -8.667 26.035 1.00 86.50 95 SER A CA 1
ATOM 764 C C . SER A 1 95 ? -8.795 -7.687 27.166 1.00 86.50 95 SER A C 1
ATOM 766 O O . SER A 1 95 ? -7.900 -7.313 27.915 1.00 86.50 95 SER A O 1
ATOM 768 N N . VAL A 1 96 ? -10.072 -7.327 27.340 1.00 84.00 96 VAL A N 1
ATOM 769 C CA . VAL A 1 96 ? -10.533 -6.457 28.435 1.00 84.00 96 VAL A CA 1
ATOM 770 C C . VAL A 1 96 ? -10.500 -7.212 29.765 1.00 84.00 96 VAL A C 1
ATOM 772 O O . VAL A 1 96 ? -9.952 -6.713 30.742 1.00 84.00 96 VAL A O 1
ATOM 775 N N . ILE A 1 97 ? -10.987 -8.458 29.791 1.00 87.31 97 ILE A N 1
ATOM 776 C CA . ILE A 1 97 ? -10.954 -9.333 30.977 1.00 87.31 97 ILE A CA 1
ATOM 777 C C . ILE A 1 97 ? -9.515 -9.553 31.471 1.00 87.31 97 ILE A C 1
ATOM 779 O O . ILE A 1 97 ? -9.269 -9.582 32.675 1.00 87.31 97 ILE A O 1
ATOM 783 N N . HIS A 1 98 ? -8.561 -9.697 30.548 1.00 90.38 98 HIS A N 1
ATOM 784 C CA . HIS A 1 98 ? -7.144 -9.904 30.862 1.00 90.38 98 HIS A CA 1
ATOM 785 C C . HIS A 1 98 ? -6.353 -8.596 31.012 1.00 90.38 98 HIS A C 1
ATOM 787 O O . HIS A 1 98 ? -5.136 -8.655 31.173 1.00 90.38 98 HIS A O 1
ATOM 793 N N . LEU A 1 99 ? -7.021 -7.434 30.988 1.00 88.19 99 LEU A N 1
ATOM 794 C CA . LEU A 1 99 ? -6.408 -6.112 31.170 1.00 88.19 99 LEU A CA 1
ATOM 795 C C . LEU A 1 99 ? -5.250 -5.841 30.191 1.00 88.19 99 LEU A C 1
ATOM 797 O O . LEU A 1 99 ? -4.238 -5.238 30.553 1.00 88.19 99 LEU A O 1
ATOM 801 N N . VAL A 1 100 ? -5.392 -6.307 28.947 1.00 87.81 100 VAL A N 1
ATOM 802 C CA . VAL A 1 100 ? -4.463 -5.979 27.858 1.00 87.81 100 VAL A CA 1
ATOM 803 C C . VAL A 1 100 ? -4.463 -4.467 27.654 1.00 87.81 100 VAL A C 1
ATOM 805 O O . VAL A 1 100 ? -5.489 -3.803 27.806 1.00 87.81 100 VAL A O 1
ATOM 808 N N . ASN A 1 101 ? -3.305 -3.908 27.304 1.00 89.44 101 ASN A N 1
ATOM 809 C CA . ASN A 1 101 ? -3.178 -2.476 27.088 1.00 89.44 101 ASN A CA 1
ATOM 810 C C . ASN A 1 101 ? -4.166 -2.000 26.008 1.00 89.44 101 ASN A C 1
ATOM 812 O O . ASN A 1 101 ? -4.151 -2.498 24.883 1.00 89.44 101 ASN A O 1
ATOM 816 N N . MET A 1 102 ? -4.985 -0.993 26.325 1.00 83.75 102 MET A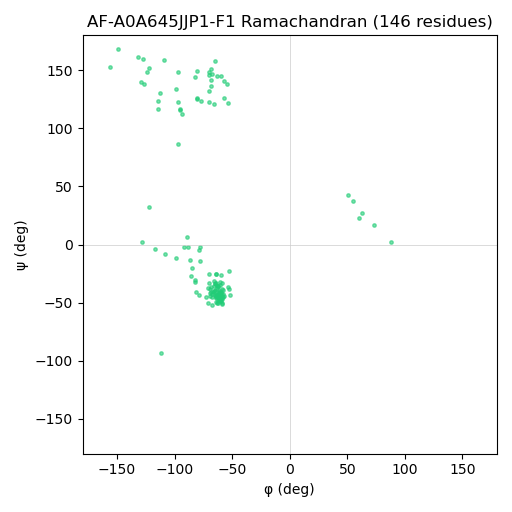 N 1
ATOM 817 C CA . MET A 1 102 ? -6.013 -0.496 25.407 1.00 83.75 102 MET A CA 1
ATOM 818 C C . MET A 1 102 ? -5.437 0.022 24.079 1.00 83.75 102 MET A C 1
ATOM 820 O O . MET A 1 102 ? -6.098 -0.058 23.050 1.00 83.75 102 MET A O 1
ATOM 824 N N . LYS A 1 103 ? -4.180 0.484 24.054 1.00 87.06 103 LYS A N 1
ATOM 825 C CA . LYS A 1 103 ? -3.483 0.846 22.812 1.00 87.06 103 LYS A CA 1
ATOM 826 C C . LYS A 1 103 ? -3.263 -0.365 21.901 1.00 87.06 103 LYS A C 1
ATOM 828 O O . LYS A 1 103 ? -3.412 -0.242 20.692 1.00 87.06 103 LYS A O 1
ATOM 833 N N . GLU A 1 104 ? -2.916 -1.522 22.463 1.00 88.88 104 GLU A N 1
ATOM 834 C CA . GLU A 1 104 ? -2.753 -2.762 21.692 1.00 88.88 104 GLU A CA 1
ATOM 835 C C . GLU A 1 104 ? -4.104 -3.255 21.178 1.00 88.88 104 GLU A C 1
ATOM 837 O O . GLU A 1 104 ? -4.241 -3.556 19.996 1.00 88.88 104 GLU A O 1
ATOM 842 N N . VAL A 1 105 ? -5.128 -3.234 22.037 1.00 86.69 105 VAL A N 1
ATOM 843 C CA . VAL A 1 105 ? -6.507 -3.555 21.644 1.00 86.69 105 VAL A CA 1
ATOM 844 C C . VAL A 1 105 ? -6.976 -2.639 20.512 1.00 86.69 105 VAL A C 1
ATOM 846 O O . VAL A 1 105 ? -7.539 -3.115 19.528 1.00 86.69 105 VAL A O 1
ATOM 849 N N . ALA A 1 106 ? -6.703 -1.336 20.611 1.00 85.38 106 ALA A N 1
ATOM 850 C CA . ALA A 1 106 ? -7.077 -0.367 19.593 1.00 85.38 106 ALA A CA 1
ATOM 851 C C . ALA A 1 106 ? -6.352 -0.582 18.261 1.00 85.38 106 ALA A C 1
ATOM 853 O O . ALA A 1 106 ? -6.987 -0.490 17.212 1.00 85.38 106 ALA A O 1
ATOM 854 N N . ASN A 1 107 ? -5.060 -0.919 18.292 1.00 87.62 107 ASN A N 1
ATOM 855 C CA . ASN A 1 107 ? -4.302 -1.250 17.087 1.00 87.62 107 ASN A CA 1
ATOM 856 C C . ASN A 1 107 ? -4.893 -2.473 16.368 1.00 87.62 107 ASN A C 1
ATOM 858 O O . ASN A 1 107 ? -5.117 -2.422 15.160 1.00 87.62 107 ASN A O 1
ATOM 862 N N . GLU A 1 108 ? -5.205 -3.544 17.101 1.00 88.50 108 GLU A N 1
ATOM 863 C CA . GLU A 1 108 ? -5.809 -4.746 16.511 1.00 88.50 108 GLU A CA 1
ATOM 864 C C . GLU A 1 108 ? -7.205 -4.469 15.947 1.00 88.50 108 GLU A C 1
ATOM 866 O O . GLU A 1 108 ? -7.521 -4.871 14.828 1.00 88.50 108 GLU A O 1
ATOM 871 N N . LEU A 1 109 ? -8.038 -3.721 16.675 1.00 85.50 109 LEU A N 1
ATOM 872 C CA . LEU A 1 109 ? -9.353 -3.307 16.180 1.00 85.50 109 LEU A CA 1
ATOM 873 C C . LEU A 1 109 ? -9.238 -2.448 14.924 1.00 85.50 109 LEU A C 1
ATOM 875 O O . LEU A 1 109 ? -10.014 -2.639 13.991 1.00 85.50 109 LEU A O 1
ATOM 879 N N . TRP A 1 110 ? -8.268 -1.536 14.870 1.00 86.12 110 TRP A N 1
ATOM 880 C CA . TRP A 1 110 ? -8.015 -0.735 13.679 1.00 86.12 110 TRP A CA 1
ATOM 881 C C . TRP A 1 110 ? -7.646 -1.610 12.477 1.00 86.12 110 TRP A C 1
ATOM 883 O O . TRP A 1 110 ? -8.194 -1.409 11.395 1.00 86.12 110 TRP A O 1
ATOM 893 N N . HIS A 1 111 ? -6.803 -2.633 12.663 1.00 85.38 111 HIS A N 1
ATOM 894 C CA . HIS A 1 111 ? -6.499 -3.605 11.609 1.00 85.38 111 HIS A CA 1
ATOM 895 C C . HIS A 1 111 ? -7.749 -4.353 11.120 1.00 85.38 111 HIS A C 1
ATOM 897 O O . HIS A 1 111 ? -7.918 -4.521 9.911 1.00 85.38 111 HIS A O 1
ATOM 903 N N . GLN A 1 112 ? -8.651 -4.745 12.026 1.00 86.06 112 GLN A N 1
ATOM 904 C CA . GLN A 1 112 ? -9.919 -5.390 11.659 1.00 86.06 112 GLN A CA 1
ATOM 905 C C . GLN A 1 112 ? -10.862 -4.438 10.913 1.00 86.06 112 GLN A C 1
ATOM 907 O O . GLN A 1 112 ? -11.421 -4.814 9.886 1.00 86.06 112 GLN A O 1
ATOM 912 N N . ILE A 1 113 ? -11.018 -3.199 11.392 1.00 84.38 113 ILE A N 1
ATOM 9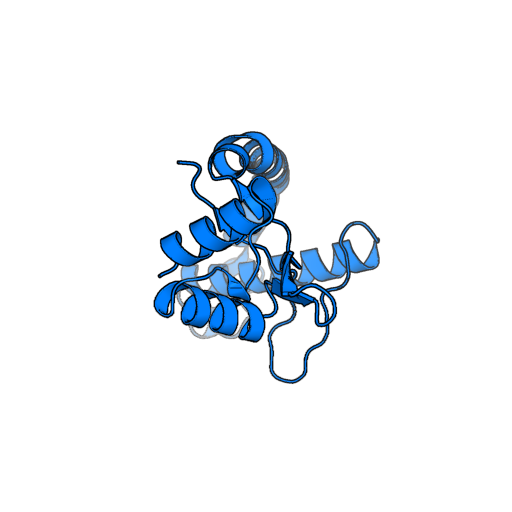13 C CA . ILE A 1 113 ? -11.846 -2.170 10.746 1.00 84.38 113 ILE A CA 1
ATOM 914 C C . ILE A 1 113 ? -11.318 -1.882 9.341 1.00 84.38 113 ILE A C 1
ATOM 916 O O . ILE A 1 113 ? -12.097 -1.851 8.390 1.00 84.38 113 ILE A O 1
ATOM 920 N N . PHE A 1 114 ? -10.005 -1.711 9.193 1.00 83.56 114 PHE A N 1
ATOM 921 C CA . PHE A 1 114 ? -9.368 -1.497 7.899 1.00 83.56 114 PHE A CA 1
ATOM 922 C C . PHE A 1 114 ? -9.604 -2.678 6.947 1.00 83.56 114 PHE A C 1
ATOM 924 O O . PHE A 1 114 ? -10.038 -2.474 5.813 1.00 83.56 114 PHE A O 1
ATOM 931 N N . GLY A 1 115 ? -9.395 -3.914 7.417 1.00 84.75 115 GLY A N 1
ATOM 932 C CA . GLY A 1 115 ? -9.656 -5.124 6.634 1.00 84.75 115 GLY A CA 1
ATOM 933 C C . GLY A 1 115 ? -11.113 -5.225 6.178 1.00 84.75 115 GLY A C 1
ATOM 934 O O . GLY A 1 115 ? -11.379 -5.343 4.983 1.00 84.75 115 GLY A O 1
ATOM 935 N N . ALA A 1 116 ? -12.057 -5.081 7.111 1.00 87.31 116 ALA A N 1
ATOM 936 C CA . ALA A 1 116 ? -13.489 -5.139 6.826 1.00 87.31 116 ALA A CA 1
ATOM 937 C C . ALA A 1 116 ? -13.949 -4.017 5.882 1.00 87.31 116 ALA A C 1
ATOM 939 O O . ALA A 1 116 ? -14.792 -4.242 5.015 1.00 87.31 116 ALA A O 1
ATOM 940 N N . THR A 1 117 ? -13.381 -2.815 6.017 1.00 86.00 117 THR A N 1
ATOM 941 C CA . THR A 1 117 ? -13.678 -1.686 5.125 1.00 86.00 117 THR A CA 1
ATOM 942 C C . THR A 1 117 ? -13.229 -1.994 3.701 1.00 86.00 117 THR A C 1
ATOM 944 O O . THR A 1 117 ? -14.002 -1.795 2.769 1.00 86.00 117 THR A O 1
ATOM 947 N N . ASN A 1 118 ? -12.027 -2.543 3.513 1.00 86.25 118 ASN A N 1
ATOM 948 C CA . ASN A 1 118 ? -11.551 -2.929 2.184 1.00 86.25 118 ASN A CA 1
ATOM 949 C C . ASN A 1 118 ? -12.411 -4.039 1.569 1.00 86.25 118 ASN A C 1
ATOM 951 O O . ASN A 1 118 ? -12.785 -3.938 0.404 1.00 86.25 118 ASN A O 1
ATOM 955 N N . GLU A 1 119 ? -12.783 -5.064 2.341 1.00 88.75 119 GLU A N 1
ATOM 956 C CA . GLU A 1 119 ? -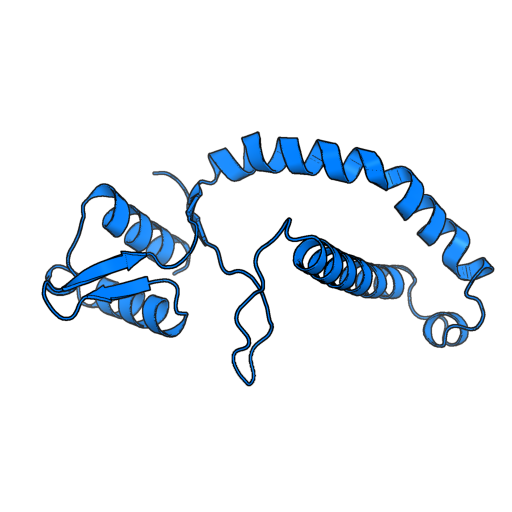13.693 -6.117 1.867 1.00 88.75 119 GLU A CA 1
ATOM 957 C C . GLU A 1 119 ? -15.056 -5.554 1.447 1.00 88.75 119 GLU A C 1
ATOM 959 O O . GLU A 1 119 ? -15.599 -5.940 0.409 1.00 88.75 119 GLU A O 1
ATOM 964 N N . TYR A 1 120 ? -15.591 -4.609 2.224 1.00 90.38 120 TYR A N 1
ATOM 965 C CA . TYR A 1 120 ? -16.824 -3.908 1.890 1.00 90.38 120 TYR A CA 1
ATOM 966 C C . TYR A 1 120 ? -16.682 -3.100 0.593 1.00 90.38 120 TYR A C 1
ATOM 968 O O . TYR A 1 120 ? -17.493 -3.258 -0.314 1.00 90.38 120 TYR A O 1
ATOM 976 N N . LEU A 1 121 ? -15.634 -2.284 0.457 1.00 88.94 121 LEU A N 1
ATOM 977 C CA . LEU A 1 121 ? -15.404 -1.466 -0.740 1.00 88.94 121 LEU A CA 1
ATOM 978 C C . LEU A 1 121 ? -15.206 -2.312 -2.004 1.00 88.94 121 LEU A C 1
ATOM 980 O O . LEU A 1 121 ? -15.674 -1.930 -3.077 1.00 88.94 121 LEU A O 1
ATOM 984 N N . VAL A 1 122 ? -14.557 -3.471 -1.876 1.00 90.62 122 VAL A N 1
ATOM 985 C CA . VAL A 1 122 ? -14.434 -4.456 -2.957 1.00 90.62 122 VAL A CA 1
ATOM 986 C C . VAL A 1 122 ? -15.802 -5.018 -3.343 1.00 90.62 122 VAL A C 1
ATOM 988 O O . VAL A 1 122 ? -16.138 -5.080 -4.525 1.00 90.62 122 VAL A O 1
ATOM 991 N N . LYS A 1 123 ? -16.622 -5.398 -2.357 1.00 93.56 123 LYS A N 1
ATOM 992 C CA . LYS A 1 123 ? -17.975 -5.922 -2.593 1.00 93.56 123 LYS A CA 1
ATOM 993 C C . LYS A 1 123 ? -18.879 -4.906 -3.298 1.00 93.56 123 LYS A C 1
ATOM 995 O O . LYS A 1 123 ? -19.653 -5.294 -4.169 1.00 93.56 123 LYS A O 1
ATOM 1000 N N . GLU A 1 124 ? -18.769 -3.630 -2.941 1.00 94.94 124 GLU A N 1
ATOM 1001 C CA . GLU A 1 124 ? -19.531 -2.542 -3.567 1.00 94.94 124 GLU A CA 1
ATOM 1002 C C . GLU A 1 124 ? -18.967 -2.120 -4.940 1.00 94.94 124 GLU A C 1
ATOM 1004 O O . GLU A 1 124 ? -19.535 -1.253 -5.602 1.00 94.94 124 GLU A O 1
ATOM 1009 N N . GLY A 1 125 ? -17.862 -2.725 -5.393 1.00 91.88 125 GLY A N 1
ATOM 1010 C CA . GLY A 1 125 ? -17.238 -2.428 -6.685 1.00 91.88 125 GLY A CA 1
ATOM 1011 C C . GLY A 1 125 ? -16.506 -1.085 -6.733 1.00 91.88 125 GLY A C 1
ATOM 1012 O O . GLY A 1 125 ? -16.224 -0.585 -7.820 1.00 91.88 125 GLY A O 1
ATOM 1013 N N . PHE A 1 126 ? -16.209 -0.490 -5.574 1.00 87.81 126 PHE A N 1
ATOM 1014 C CA . PHE A 1 126 ? -15.463 0.766 -5.479 1.00 87.81 126 PHE A CA 1
ATOM 1015 C C . PHE A 1 126 ? -13.946 0.543 -5.575 1.00 87.81 126 PHE A C 1
ATOM 1017 O O . PHE A 1 126 ? -13.230 1.393 -6.099 1.00 87.81 126 PHE A O 1
ATOM 1024 N N . VAL A 1 127 ? -13.458 -0.602 -5.084 1.00 86.88 127 VAL A N 1
ATOM 1025 C CA . VAL A 1 127 ? -12.041 -1.008 -5.119 1.00 86.88 127 VAL A CA 1
ATOM 1026 C C . VAL A 1 127 ? -11.907 -2.367 -5.808 1.00 86.88 127 VAL A C 1
ATOM 1028 O O . VAL A 1 127 ? -12.800 -3.208 -5.730 1.00 86.88 127 VAL A O 1
ATOM 1031 N N . GLU A 1 128 ? -10.787 -2.589 -6.491 1.00 87.62 128 GLU A N 1
ATOM 1032 C CA . GLU A 1 128 ? -10.482 -3.860 -7.149 1.00 87.62 128 GLU A CA 1
ATOM 1033 C C . GLU A 1 128 ? -10.191 -4.986 -6.142 1.00 87.62 128 GLU A C 1
ATOM 1035 O O . GLU A 1 128 ? -9.610 -4.769 -5.076 1.00 87.62 128 GLU A O 1
ATOM 1040 N N . VAL A 1 129 ? -10.581 -6.217 -6.489 1.00 89.62 129 VAL A N 1
ATOM 1041 C CA . VAL A 1 129 ? -10.264 -7.406 -5.690 1.00 89.62 129 VAL A CA 1
ATOM 1042 C C . VAL A 1 129 ? -8.757 -7.687 -5.803 1.00 89.62 129 VAL A C 1
ATOM 1044 O O . VAL A 1 129 ? -8.285 -7.921 -6.913 1.00 89.62 129 VAL A O 1
ATOM 1047 N N . PRO A 1 130 ? -7.994 -7.738 -4.696 1.00 87.31 130 PRO A N 1
ATOM 1048 C CA . PRO A 1 130 ? -6.592 -8.133 -4.761 1.00 87.31 130 PRO A CA 1
ATOM 1049 C C . PRO A 1 130 ? -6.454 -9.610 -5.148 1.00 87.31 130 PRO A C 1
ATOM 1051 O O . PRO A 1 130 ? -7.269 -10.447 -4.735 1.00 87.31 130 PRO A O 1
ATOM 1054 N N . GLU A 1 131 ? -5.393 -9.929 -5.887 1.00 85.25 131 GLU A N 1
ATOM 1055 C CA . GLU A 1 131 ? -5.071 -11.300 -6.285 1.00 85.25 131 GLU A CA 1
ATOM 1056 C C . GLU A 1 131 ? -4.914 -12.223 -5.065 1.00 85.25 131 GLU A C 1
ATOM 1058 O O . GLU A 1 131 ? -4.367 -11.845 -4.025 1.00 85.25 131 GLU A O 1
ATOM 1063 N N . ASP A 1 132 ? -5.416 -13.454 -5.188 1.00 86.38 132 ASP A N 1
ATOM 1064 C CA . ASP A 1 132 ? -5.303 -14.481 -4.152 1.00 86.38 132 ASP A CA 1
ATOM 1065 C C . ASP A 1 132 ? -4.117 -15.403 -4.451 1.00 86.38 132 ASP A C 1
ATOM 1067 O O . ASP A 1 132 ? -4.241 -16.436 -5.117 1.00 86.38 132 ASP A O 1
ATOM 1071 N N . ILE A 1 133 ? -2.936 -14.993 -3.986 1.00 83.38 133 ILE A N 1
ATOM 1072 C CA . ILE A 1 133 ? -1.697 -15.751 -4.153 1.00 83.38 133 ILE A CA 1
ATOM 1073 C C . ILE A 1 133 ? -1.461 -16.593 -2.901 1.00 83.38 133 ILE A C 1
ATOM 1075 O O . ILE A 1 133 ? -1.245 -16.087 -1.797 1.00 83.38 133 ILE A O 1
ATOM 1079 N N . LYS A 1 134 ? -1.469 -17.917 -3.077 1.00 85.31 134 LYS A N 1
ATOM 1080 C CA . LYS A 1 134 ? -1.339 -18.881 -1.980 1.00 85.31 134 LYS A CA 1
ATOM 1081 C C . LYS A 1 134 ? -0.088 -18.613 -1.131 1.00 85.31 134 LYS A C 1
ATOM 1083 O O . LYS A 1 134 ? 1.034 -18.711 -1.619 1.00 85.31 134 LYS A O 1
ATOM 1088 N N . GLY A 1 135 ? -0.296 -18.384 0.167 1.00 83.56 135 GLY A N 1
ATOM 1089 C CA . GLY A 1 135 ? 0.778 -18.152 1.140 1.00 83.56 135 GLY A CA 1
ATOM 1090 C C . GLY A 1 135 ? 1.211 -16.690 1.277 1.00 83.56 135 GLY A C 1
ATOM 1091 O O . GLY A 1 135 ? 2.117 -16.420 2.062 1.00 83.56 135 GLY A O 1
ATOM 1092 N N . GLN A 1 136 ? 0.567 -15.761 0.564 1.00 81.00 136 GLN A N 1
ATOM 1093 C CA . GLN A 1 136 ? 0.772 -14.319 0.705 1.00 81.00 136 GLN A CA 1
ATOM 1094 C C . GLN A 1 136 ? -0.445 -13.645 1.356 1.00 81.00 136 GLN A C 1
ATOM 1096 O O . GLN A 1 136 ? -1.555 -14.181 1.356 1.00 81.00 136 GLN A O 1
ATOM 1101 N N . GLY A 1 137 ? -0.229 -12.457 1.926 1.00 78.00 137 GLY A N 1
ATOM 1102 C CA . GLY A 1 137 ? -1.330 -11.562 2.282 1.00 78.00 137 GLY A CA 1
ATOM 1103 C C . GLY A 1 137 ? -2.006 -11.020 1.020 1.00 78.00 137 GLY A C 1
ATOM 1104 O O . GLY A 1 137 ? -1.358 -10.862 -0.010 1.00 78.00 137 GLY A O 1
ATOM 1105 N N . ARG A 1 138 ? -3.303 -10.714 1.102 1.00 81.94 138 ARG A N 1
ATOM 1106 C CA . ARG A 1 138 ? -4.080 -10.158 -0.014 1.00 81.94 138 ARG A CA 1
ATOM 1107 C C . ARG A 1 138 ? -4.094 -8.635 0.072 1.00 81.94 138 ARG A C 1
ATOM 1109 O O . ARG A 1 138 ? -4.674 -8.086 1.004 1.00 81.94 138 ARG A O 1
ATOM 1116 N N . TYR A 1 139 ? -3.451 -7.957 -0.872 1.00 83.94 139 TYR A N 1
ATOM 1117 C CA . TYR A 1 139 ? -3.414 -6.494 -0.944 1.00 83.94 139 TYR A CA 1
ATOM 1118 C C . TYR A 1 139 ? -3.136 -6.017 -2.371 1.00 83.94 139 TYR A C 1
ATOM 1120 O O . TYR A 1 139 ? -2.501 -6.717 -3.158 1.00 83.94 139 TYR A O 1
ATOM 1128 N N . LEU A 1 140 ? -3.607 -4.812 -2.698 1.00 85.75 140 LEU A N 1
ATOM 1129 C CA . LEU A 1 140 ? -3.221 -4.125 -3.928 1.00 85.75 140 LEU A CA 1
ATOM 1130 C C . LEU A 1 140 ? -1.817 -3.548 -3.736 1.00 85.75 140 LEU A C 1
ATOM 1132 O O . LEU A 1 140 ? -1.560 -2.819 -2.777 1.00 85.75 140 LEU A O 1
ATOM 1136 N N . ARG A 1 141 ? -0.893 -3.919 -4.620 1.00 88.00 141 ARG A N 1
ATOM 1137 C CA . ARG A 1 141 ? 0.504 -3.477 -4.563 1.00 88.00 141 ARG A CA 1
ATOM 1138 C C . ARG A 1 141 ? 0.642 -2.100 -5.199 1.00 88.00 141 ARG A C 1
ATOM 1140 O O . ARG A 1 141 ? -0.002 -1.817 -6.201 1.00 88.00 141 ARG A O 1
ATOM 1147 N N . SER A 1 142 ? 1.523 -1.276 -4.652 1.00 91.50 142 SER A N 1
ATOM 1148 C CA . SER A 1 142 ? 1.952 -0.008 -5.242 1.00 91.50 142 SER A CA 1
ATOM 1149 C C . SER A 1 142 ? 3.395 0.289 -4.841 1.00 91.50 142 SER A C 1
ATOM 1151 O O . SER A 1 142 ? 3.961 -0.380 -3.965 1.00 91.50 142 SER A O 1
ATOM 1153 N N . ILE A 1 143 ? 4.005 1.284 -5.484 1.00 91.81 143 ILE A N 1
ATOM 1154 C CA . ILE A 1 143 ? 5.283 1.846 -5.047 1.00 91.81 143 ILE A CA 1
ATOM 1155 C C . ILE A 1 143 ? 5.204 3.366 -4.948 1.00 91.81 143 ILE A C 1
ATOM 1157 O O . ILE A 1 143 ? 4.623 4.027 -5.807 1.00 91.81 143 ILE A O 1
ATOM 1161 N N . THR A 1 144 ? 5.826 3.909 -3.906 1.00 91.88 144 THR A N 1
ATOM 1162 C CA . THR A 1 144 ? 6.073 5.343 -3.788 1.00 91.88 144 THR A CA 1
ATOM 1163 C C . THR A 1 144 ? 7.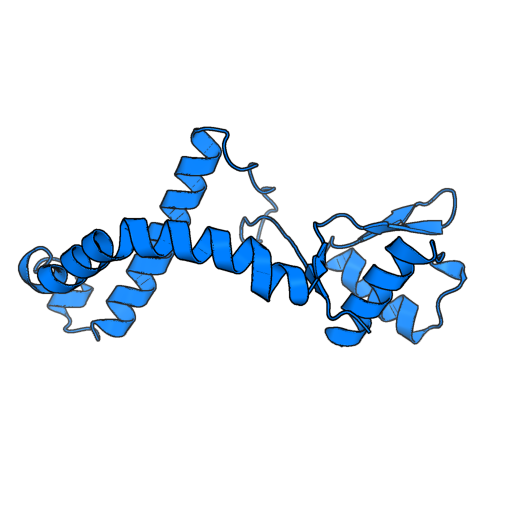505 5.645 -4.211 1.00 91.88 144 THR A C 1
ATOM 1165 O O . THR A 1 144 ? 8.436 4.935 -3.815 1.00 91.88 144 THR A O 1
ATOM 1168 N N . VAL A 1 145 ? 7.685 6.671 -5.037 1.00 91.75 145 VAL A N 1
ATOM 1169 C CA . VAL A 1 145 ? 8.981 7.065 -5.588 1.00 91.75 145 VAL A CA 1
ATOM 1170 C C . VAL A 1 145 ? 9.265 8.541 -5.328 1.00 91.75 145 VAL A C 1
ATOM 1172 O O . VAL A 1 145 ? 8.410 9.407 -5.502 1.00 91.75 145 VAL A O 1
ATOM 1175 N N . THR A 1 146 ? 10.507 8.832 -4.955 1.00 84.56 146 THR A N 1
ATOM 1176 C CA . THR A 1 146 ? 10.986 10.207 -4.824 1.00 84.56 146 THR A CA 1
ATOM 1177 C C . THR A 1 146 ? 11.346 10.750 -6.199 1.00 84.56 146 THR A C 1
ATOM 1179 O O . THR A 1 146 ? 12.124 10.135 -6.937 1.00 84.56 146 THR A O 1
ATOM 1182 N N . GLU A 1 147 ? 10.781 11.900 -6.553 1.00 68.81 147 GLU A N 1
ATOM 1183 C CA . GLU A 1 147 ? 11.189 12.633 -7.748 1.00 68.81 147 GLU A CA 1
ATOM 1184 C C . GLU A 1 147 ? 12.593 13.224 -7.514 1.00 68.81 147 GLU A C 1
ATOM 1186 O O . GLU A 1 147 ? 12.864 13.784 -6.451 1.00 68.81 147 GLU A O 1
ATOM 1191 N N . ASN A 1 148 ? 13.506 13.040 -8.475 1.00 55.75 148 ASN A N 1
ATOM 1192 C CA . ASN A 1 148 ? 14.835 13.668 -8.469 1.00 55.75 148 ASN A CA 1
ATOM 1193 C C . ASN A 1 148 ? 14.830 14.910 -9.352 1.00 55.75 148 ASN A C 1
ATOM 1195 O O . ASN A 1 148 ? 14.423 14.756 -10.527 1.00 55.75 148 ASN A O 1
#

pLDDT: mean 88.86, std 5.39, range [55.75, 96.0]

Sequence (148 aa):
MAYDCGKLICNSINKNIKYSELLPQERNLADFLKELEYIDINESDVSILVKVPVFYDFEMDTIIKEISDIILNSIFSEVKNIFESFETNAANLTSVIHLVNMKEVANELWHQIFGATNEYLVKEGFVEVPEDIKGQGRYLRSITVTEN

Foldseek 3Di:
DQQLLLVLVCCLVPVQDFLVNDDPVSVVSLVVCVVVVQWDADPPGRTIGGPAAEAEPVCCVPVVVVVVCVVCVVCVVVLVVCLVCVLVVPVVDPCSVVVPPSVVVSVVVVVVVVVVVVVVCCVVVNDPFFDDDPPDDGDGDYGYHYDD